Protein AF-A0A1V2BA85-F1 (afdb_monomer)

Nearest PDB structures (foldseek):
  2apl-assembly1_A  TM=7.714E-01  e=1.100E-02  Porphyromonas gingivalis W83
  6rjx-assembly1_A  TM=2.755E-01  e=9.828E+00  Borreliella burgdorferi B31

pLDDT: mean 94.63, std 6.92, range [44.0, 98.38]

Foldseek 3Di:
DLVVLLVVLVVCCVVQPVLVQVVQVVPVHSVVVSVVLSVVCVVVLVVCVVVVDDPVVSSVVSNCSSCVVVPPGLLVLVLVCCVPVVVVVNVVCVVVVNNSVVSSVLCVQCVVLCVVVVDHPVCSPPPVSSVSSNVSSVVVVVVVVVD

Structure (mmCIF, N/CA/C/O backbone):
data_AF-A0A1V2BA85-F1
#
_entry.id   AF-A0A1V2BA85-F1
#
loop_
_atom_site.group_PDB
_atom_site.id
_atom_site.type_symbol
_atom_site.label_atom_id
_atom_site.label_alt_id
_atom_site.label_comp_id
_atom_site.label_asym_id
_atom_site.label_entity_id
_atom_site.label_seq_id
_atom_site.pdbx_PDB_ins_code
_atom_site.Cartn_x
_atom_site.Cartn_y
_atom_site.Cartn_z
_atom_site.occupancy
_atom_site.B_iso_or_equiv
_atom_site.auth_seq_id
_atom_site.auth_comp_id
_atom_site.auth_asym_id
_atom_site.auth_atom_id
_atom_site.pdbx_PDB_model_num
ATOM 1 N N . MET A 1 1 ? -16.636 -1.939 18.022 1.00 92.25 1 MET A N 1
ATOM 2 C CA . MET A 1 1 ? -16.149 -0.976 17.020 1.00 92.25 1 MET A CA 1
ATOM 3 C C . MET A 1 1 ? -14.655 -1.133 16.771 1.00 92.25 1 MET A C 1
ATOM 5 O O . MET A 1 1 ? -14.288 -1.444 15.656 1.00 92.25 1 MET A O 1
ATOM 9 N N . GLU A 1 2 ? -13.788 -1.046 17.782 1.00 94.25 2 GLU A N 1
ATOM 10 C CA . GLU A 1 2 ? -12.326 -1.141 17.578 1.00 94.25 2 GLU A CA 1
ATOM 11 C C . GLU A 1 2 ? -11.850 -2.367 16.782 1.00 94.25 2 GLU A C 1
ATOM 13 O O . GLU A 1 2 ? -11.045 -2.228 15.872 1.00 94.25 2 GLU A O 1
ATOM 18 N N . GLN A 1 3 ? -12.354 -3.568 17.090 1.00 95.75 3 GLN A N 1
ATOM 19 C CA . GLN A 1 3 ? -11.976 -4.782 16.348 1.00 95.75 3 GLN A CA 1
ATOM 20 C C . GLN A 1 3 ? -12.425 -4.749 14.881 1.00 95.75 3 GLN A C 1
ATOM 22 O O . GLN A 1 3 ? -11.716 -5.256 14.020 1.00 95.75 3 GLN A O 1
ATOM 27 N N . LEU A 1 4 ? -13.568 -4.116 14.597 1.00 96.31 4 LEU A N 1
ATOM 28 C CA . LEU A 1 4 ? -14.038 -3.893 13.230 1.00 96.31 4 LEU A CA 1
ATOM 29 C C . LEU A 1 4 ? -13.084 -2.940 12.499 1.00 96.31 4 LEU A C 1
ATOM 31 O O . LEU A 1 4 ? -12.570 -3.294 11.449 1.00 96.31 4 LEU A O 1
ATOM 35 N N . LEU A 1 5 ? -12.738 -1.804 13.114 1.00 97.62 5 LEU A N 1
ATOM 36 C CA . LEU A 1 5 ? -11.791 -0.839 12.544 1.00 97.62 5 LEU A CA 1
ATOM 37 C C . LEU A 1 5 ? -10.403 -1.445 12.292 1.00 97.62 5 LEU A C 1
ATOM 39 O O . LEU A 1 5 ? -9.772 -1.128 11.290 1.00 97.62 5 LEU A O 1
ATOM 43 N N . LYS A 1 6 ? -9.918 -2.336 13.168 1.00 97.81 6 LYS A N 1
ATOM 44 C CA . LYS A 1 6 ? -8.655 -3.062 12.939 1.00 97.81 6 LYS A CA 1
ATOM 45 C C . LYS A 1 6 ? -8.743 -3.977 11.725 1.00 97.81 6 LYS A C 1
ATOM 47 O O . LYS A 1 6 ? -7.802 -4.013 10.937 1.00 97.81 6 LYS A O 1
ATOM 52 N N . GLN A 1 7 ? -9.850 -4.705 11.582 1.00 97.62 7 GLN A N 1
ATOM 53 C CA . GLN A 1 7 ? -10.067 -5.585 10.438 1.00 97.62 7 GLN A CA 1
ATOM 54 C C . GLN A 1 7 ? -10.163 -4.787 9.133 1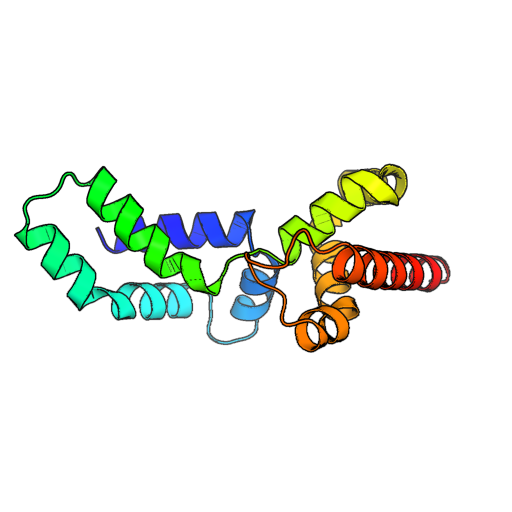.00 97.62 7 GLN A C 1
ATOM 56 O O . GLN A 1 7 ? -9.504 -5.146 8.161 1.00 97.62 7 GLN A O 1
ATOM 61 N N . GLU A 1 8 ? -10.912 -3.687 9.125 1.00 97.88 8 GLU A N 1
ATOM 62 C CA . GLU A 1 8 ? -11.056 -2.829 7.946 1.00 97.88 8 GLU A CA 1
ATOM 63 C C . GLU A 1 8 ? -9.748 -2.123 7.581 1.00 97.88 8 GLU A C 1
ATOM 65 O O . GLU A 1 8 ? -9.363 -2.096 6.413 1.00 97.88 8 GLU A O 1
ATOM 70 N N . LEU A 1 9 ? -8.987 -1.639 8.567 1.00 98.00 9 LEU A N 1
ATOM 71 C CA . LEU A 1 9 ? -7.654 -1.088 8.327 1.00 98.00 9 LEU A CA 1
ATOM 72 C C . LEU A 1 9 ? -6.687 -2.146 7.782 1.00 98.00 9 LEU A C 1
ATOM 74 O O . LEU A 1 9 ? -5.897 -1.849 6.889 1.00 98.00 9 LEU A O 1
ATOM 78 N N . TYR A 1 10 ? -6.749 -3.382 8.280 1.00 97.62 10 TYR A N 1
ATOM 79 C CA . TYR A 1 10 ? -5.953 -4.476 7.732 1.00 97.62 10 TYR A CA 1
ATOM 80 C C . TYR A 1 10 ? -6.315 -4.767 6.271 1.00 97.62 10 TYR A C 1
ATOM 82 O O . TYR A 1 10 ? -5.417 -4.828 5.433 1.00 97.62 10 TYR A O 1
ATOM 90 N N . ASN A 1 11 ? -7.608 -4.897 5.958 1.00 97.62 11 ASN A N 1
ATOM 91 C CA . ASN A 1 11 ? -8.089 -5.121 4.592 1.00 97.62 11 ASN A CA 1
ATOM 92 C C . ASN A 1 11 ? -7.630 -3.987 3.664 1.00 97.62 11 ASN A C 1
ATOM 94 O O . ASN A 1 11 ? -7.057 -4.239 2.606 1.00 97.62 11 ASN A O 1
ATOM 98 N N . PHE A 1 12 ? -7.777 -2.737 4.115 1.00 98.00 12 PHE A N 1
ATOM 99 C CA . PHE A 1 12 ? -7.297 -1.566 3.392 1.00 98.00 12 PHE A CA 1
ATOM 100 C C . PHE A 1 12 ? -5.797 -1.661 3.087 1.00 98.00 12 PHE A C 1
ATOM 102 O O . PHE A 1 12 ? -5.399 -1.460 1.943 1.00 98.00 12 PHE A O 1
ATOM 109 N N . LEU A 1 13 ? -4.958 -1.999 4.071 1.00 97.12 13 LEU A N 1
ATOM 110 C CA . LEU A 1 13 ? -3.514 -2.136 3.864 1.00 97.12 13 LEU A CA 1
ATOM 111 C C . LEU A 1 13 ? -3.166 -3.268 2.895 1.00 97.12 13 LEU A C 1
ATOM 113 O O . LEU A 1 13 ? -2.258 -3.102 2.089 1.00 97.12 13 LEU A O 1
ATOM 117 N N . VAL A 1 14 ? -3.863 -4.404 2.953 1.00 96.06 14 VAL A N 1
ATOM 118 C CA . VAL A 1 14 ? -3.632 -5.525 2.028 1.00 96.06 14 VAL A CA 1
ATOM 119 C C . VAL A 1 14 ? -3.893 -5.104 0.581 1.00 96.06 14 VAL A C 1
ATOM 121 O O . VAL A 1 14 ? -3.086 -5.411 -0.297 1.00 96.06 14 VAL A O 1
ATOM 124 N N . ASP A 1 15 ? -4.976 -4.366 0.344 1.00 95.94 15 ASP A N 1
ATOM 125 C CA . ASP A 1 15 ? -5.387 -3.979 -1.006 1.00 95.94 15 ASP A CA 1
ATOM 126 C C . ASP A 1 15 ? -4.626 -2.757 -1.536 1.00 95.94 15 ASP A C 1
ATOM 128 O O . ASP A 1 15 ? -4.318 -2.676 -2.729 1.00 95.94 15 ASP A O 1
ATOM 132 N N . ASN A 1 16 ? -4.310 -1.804 -0.656 1.00 97.50 16 ASN A N 1
ATOM 133 C CA . ASN A 1 16 ? -3.783 -0.498 -1.039 1.00 97.50 16 ASN A CA 1
ATOM 134 C C . ASN A 1 16 ? -2.295 -0.357 -0.736 1.00 97.50 16 ASN A C 1
ATOM 136 O O . ASN A 1 16 ? -1.602 0.277 -1.516 1.00 97.50 16 ASN A O 1
ATOM 140 N N . ASN A 1 17 ? -1.768 -0.918 0.352 1.00 96.75 17 ASN A N 1
ATOM 141 C CA . ASN A 1 17 ? -0.376 -0.719 0.777 1.00 96.75 17 ASN A CA 1
ATOM 142 C C . ASN A 1 17 ? 0.303 -2.040 1.196 1.00 96.75 17 ASN A C 1
ATOM 144 O O . ASN A 1 17 ? 0.792 -2.161 2.328 1.00 96.75 17 ASN A O 1
ATOM 148 N N . PRO A 1 18 ? 0.347 -3.066 0.324 1.00 96.38 18 PRO A N 1
ATOM 149 C CA . PRO A 1 18 ? 0.962 -4.349 0.665 1.00 96.38 18 PRO A CA 1
ATOM 150 C C . PRO A 1 18 ? 2.464 -4.221 0.965 1.00 96.38 18 PRO A C 1
ATOM 152 O O . PRO A 1 18 ? 3.007 -5.015 1.732 1.00 96.38 18 PRO A O 1
ATOM 155 N N . ASP A 1 19 ? 3.126 -3.187 0.439 1.00 95.12 19 ASP A N 1
ATOM 156 C CA . ASP A 1 19 ? 4.490 -2.800 0.808 1.00 95.12 19 ASP A CA 1
ATOM 157 C C . ASP A 1 19 ? 4.625 -2.525 2.314 1.00 95.12 19 ASP A C 1
ATOM 159 O O . ASP A 1 19 ? 5.580 -2.978 2.953 1.00 95.12 19 ASP A O 1
ATOM 163 N N . MET A 1 20 ? 3.630 -1.870 2.920 1.00 94.69 20 MET A N 1
ATOM 164 C CA . MET A 1 20 ? 3.609 -1.640 4.361 1.00 94.69 20 MET A CA 1
ATOM 165 C C . MET A 1 20 ? 3.417 -2.932 5.142 1.00 94.69 20 MET A C 1
ATOM 167 O O . MET A 1 20 ? 4.060 -3.097 6.174 1.00 94.69 20 MET A O 1
ATOM 171 N N . ILE A 1 21 ? 2.582 -3.862 4.669 1.00 94.38 21 ILE A N 1
ATOM 172 C CA . ILE A 1 21 ? 2.416 -5.169 5.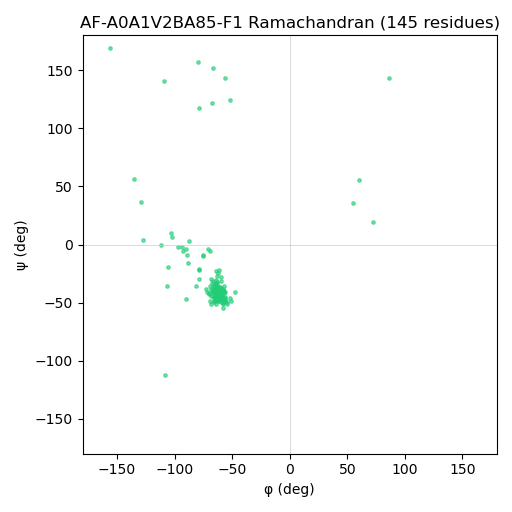324 1.00 94.38 21 ILE A CA 1
ATOM 173 C C . ILE A 1 21 ? 3.748 -5.923 5.353 1.00 94.38 21 ILE A C 1
ATOM 175 O O . ILE A 1 21 ? 4.149 -6.407 6.414 1.00 94.38 21 ILE A O 1
ATOM 179 N N . VAL A 1 22 ? 4.459 -5.970 4.222 1.00 92.31 22 VAL A N 1
ATOM 180 C CA . VAL A 1 22 ? 5.773 -6.623 4.128 1.00 92.31 22 VAL A CA 1
ATOM 181 C C . VAL A 1 22 ? 6.785 -5.960 5.063 1.00 92.31 22 VAL A C 1
ATOM 183 O O . VAL A 1 22 ? 7.475 -6.660 5.804 1.00 92.31 22 VAL A O 1
ATOM 186 N N . ARG A 1 23 ? 6.834 -4.623 5.103 1.00 91.38 23 ARG A N 1
ATOM 187 C CA . ARG A 1 23 ? 7.713 -3.889 6.026 1.00 91.38 23 ARG A CA 1
ATOM 188 C C . ARG A 1 23 ? 7.371 -4.174 7.492 1.00 91.38 23 ARG A C 1
ATOM 190 O O . ARG A 1 23 ? 8.247 -4.511 8.281 1.00 91.38 23 ARG A O 1
ATOM 197 N N . LEU A 1 24 ? 6.093 -4.104 7.862 1.00 92.94 24 LEU A N 1
ATOM 198 C CA . LEU A 1 24 ? 5.635 -4.313 9.239 1.00 92.94 24 LEU A CA 1
ATOM 199 C C . LEU A 1 24 ? 5.912 -5.730 9.749 1.00 92.94 24 LEU A C 1
ATOM 201 O O . LEU A 1 24 ? 6.175 -5.901 10.939 1.00 92.94 24 LEU A O 1
ATOM 205 N N . GLN A 1 25 ? 5.876 -6.740 8.875 1.00 88.81 25 GLN A N 1
ATO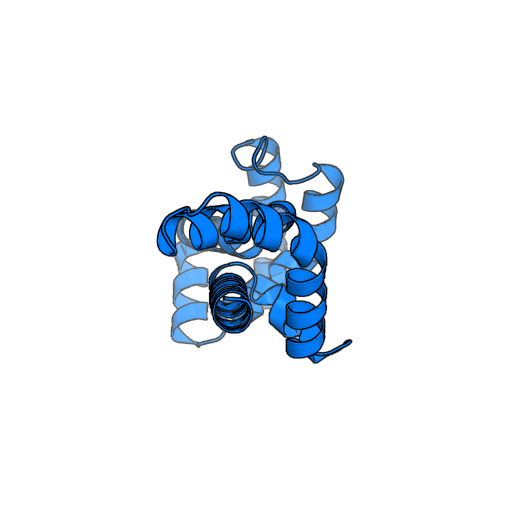M 206 C CA . GLN A 1 25 ? 6.261 -8.112 9.225 1.00 88.81 25 GLN A CA 1
ATOM 207 C C . GLN A 1 25 ? 7.740 -8.238 9.620 1.00 88.81 25 GLN A C 1
ATOM 209 O O . GLN A 1 25 ? 8.077 -9.126 10.400 1.00 88.81 25 GLN A O 1
ATOM 214 N N . GLN A 1 26 ? 8.608 -7.359 9.113 1.00 86.50 26 GLN A N 1
ATOM 215 C CA . GLN A 1 26 ? 10.039 -7.338 9.434 1.00 86.50 26 GLN A CA 1
ATOM 216 C C . GLN A 1 26 ? 10.369 -6.488 10.674 1.00 86.50 26 GLN A C 1
ATOM 218 O O . GLN A 1 26 ? 11.457 -6.618 11.229 1.00 86.50 26 GLN A O 1
ATOM 223 N N . GLU A 1 27 ? 9.445 -5.627 11.109 1.00 87.69 27 GLU A N 1
ATOM 224 C CA . GLU A 1 27 ? 9.642 -4.662 12.196 1.00 87.69 27 GLU A CA 1
ATOM 225 C C . GLU A 1 27 ? 8.861 -5.052 13.472 1.00 87.69 27 GLU A C 1
ATOM 227 O O . GLU A 1 27 ? 9.177 -6.025 14.153 1.00 87.69 27 GLU A O 1
ATOM 232 N N . GLN A 1 28 ? 7.843 -4.258 13.826 1.00 78.94 28 GLN A N 1
ATOM 233 C CA . GLN A 1 28 ? 7.075 -4.327 15.073 1.00 78.94 28 GLN A CA 1
ATOM 234 C C . GLN A 1 28 ? 5.843 -5.246 15.004 1.00 78.94 28 GLN A C 1
ATOM 236 O O . GLN A 1 28 ? 5.159 -5.431 16.011 1.00 78.94 28 GLN A O 1
ATOM 241 N N . GLY A 1 29 ? 5.553 -5.809 13.828 1.00 91.88 29 GLY A N 1
ATOM 242 C CA . GLY A 1 29 ? 4.394 -6.656 13.567 1.00 91.88 29 GLY A CA 1
ATOM 243 C C . GLY A 1 29 ? 3.133 -5.872 13.191 1.00 91.88 29 GLY A C 1
ATOM 244 O O . GLY A 1 29 ? 2.830 -4.815 13.745 1.00 91.88 29 GLY A O 1
ATOM 245 N N . VAL A 1 30 ? 2.355 -6.439 12.264 1.00 93.56 30 VAL A N 1
ATOM 246 C CA . VAL A 1 30 ? 1.121 -5.831 11.733 1.00 93.56 30 VAL A CA 1
ATOM 247 C C . VAL A 1 30 ? 0.100 -5.553 12.841 1.00 93.56 30 VAL A C 1
ATOM 249 O O . VAL A 1 30 ? -0.434 -4.452 12.910 1.00 93.56 30 VAL A O 1
ATOM 252 N N . ASN A 1 31 ? -0.122 -6.498 13.759 1.00 93.62 31 ASN A N 1
ATOM 253 C CA . ASN A 1 31 ? -1.103 -6.326 14.840 1.00 93.62 31 ASN A CA 1
ATOM 254 C C . ASN A 1 31 ? -0.772 -5.143 15.756 1.00 93.62 31 ASN A C 1
ATOM 256 O O . ASN A 1 31 ? -1.659 -4.363 16.081 1.00 93.62 31 ASN A O 1
ATOM 260 N N . ASN A 1 32 ? 0.503 -4.963 16.112 1.00 95.12 32 ASN A N 1
ATOM 261 C CA . ASN A 1 32 ? 0.922 -3.851 16.963 1.00 95.12 32 ASN A CA 1
ATOM 262 C C . ASN A 1 32 ? 0.703 -2.493 16.271 1.00 95.12 32 ASN A C 1
ATOM 264 O O . ASN A 1 32 ? 0.261 -1.529 16.898 1.00 95.12 32 ASN A O 1
ATOM 268 N N . TYR A 1 33 ? 0.957 -2.424 14.960 1.00 95.94 33 TYR A N 1
ATOM 269 C CA . TYR A 1 33 ? 0.638 -1.239 14.164 1.00 95.94 33 TYR A CA 1
ATOM 270 C C . TYR A 1 33 ? -0.869 -0.941 14.166 1.00 95.94 33 TYR A C 1
ATOM 272 O O . TYR A 1 33 ? -1.257 0.193 14.447 1.00 95.94 33 TYR A O 1
ATOM 280 N N . LEU A 1 34 ? -1.715 -1.947 13.908 1.00 96.75 34 LEU A N 1
ATOM 281 C CA . LEU A 1 34 ? -3.176 -1.791 13.903 1.00 96.75 34 LEU A CA 1
ATOM 282 C C . LEU A 1 34 ? -3.698 -1.343 15.274 1.00 96.75 34 LEU A C 1
ATOM 284 O O . LEU A 1 34 ? -4.503 -0.417 15.353 1.00 96.75 34 LEU A O 1
ATOM 288 N N . ASP A 1 35 ? -3.205 -1.958 16.351 1.00 96.69 35 ASP A N 1
ATOM 289 C CA . ASP A 1 35 ? -3.535 -1.583 17.725 1.00 96.69 35 ASP A CA 1
ATOM 290 C C . ASP A 1 35 ? -3.169 -0.124 17.996 1.00 96.69 35 ASP A C 1
ATOM 292 O O . ASP A 1 35 ? -4.008 0.656 18.440 1.00 96.69 35 ASP A O 1
ATOM 296 N N . THR A 1 36 ? -1.938 0.267 17.670 1.00 96.25 36 THR A N 1
ATOM 297 C CA . THR A 1 36 ? -1.448 1.634 17.876 1.00 96.25 36 THR A CA 1
ATOM 298 C C . THR A 1 36 ? -2.268 2.648 17.080 1.00 96.25 36 THR A C 1
ATOM 300 O O . THR A 1 36 ? -2.681 3.671 17.630 1.00 96.25 36 THR A O 1
ATOM 303 N N . LYS A 1 37 ? -2.550 2.369 15.801 1.00 96.25 37 LYS A N 1
ATOM 304 C CA . LYS A 1 37 ? -3.274 3.294 14.923 1.00 96.25 37 LYS A CA 1
ATOM 305 C C . LYS A 1 37 ? -4.733 3.453 15.358 1.00 96.25 37 LYS A C 1
ATOM 307 O O . LYS A 1 37 ? -5.194 4.584 15.482 1.00 96.25 37 LYS A O 1
ATOM 312 N N . VAL A 1 38 ? -5.430 2.366 15.696 1.00 97.12 38 VAL A N 1
ATOM 313 C CA . VAL A 1 38 ? -6.816 2.441 16.197 1.00 97.12 38 VAL A CA 1
ATOM 314 C C . VAL A 1 38 ? -6.881 3.102 17.575 1.00 97.12 38 VAL A C 1
ATOM 316 O O . VAL A 1 38 ? -7.741 3.949 17.803 1.00 97.12 38 VAL A O 1
ATOM 319 N N . ASN A 1 39 ? -5.931 2.823 18.472 1.00 97.25 39 ASN A N 1
ATOM 320 C CA . ASN A 1 39 ? -5.885 3.490 19.777 1.00 97.25 39 ASN A CA 1
ATOM 321 C C . ASN A 1 39 ? -5.640 5.003 19.658 1.00 97.25 39 ASN A C 1
ATOM 323 O O . ASN A 1 39 ? -6.144 5.768 20.483 1.00 97.25 39 ASN A O 1
ATOM 327 N N . SER A 1 40 ? -4.908 5.445 18.627 1.00 97.25 40 SER A N 1
ATOM 328 C CA . SER A 1 40 ? -4.626 6.869 18.399 1.00 97.25 40 SER A CA 1
ATOM 329 C C . SER A 1 40 ? -5.876 7.708 18.111 1.00 97.25 40 SER A C 1
ATOM 331 O O . SER A 1 40 ? -5.866 8.906 18.377 1.00 97.25 40 SER A O 1
ATOM 333 N N . ILE A 1 41 ? -6.963 7.083 17.641 1.00 97.31 41 ILE A N 1
ATOM 334 C CA . ILE A 1 41 ? -8.244 7.751 17.362 1.00 97.31 41 ILE A CA 1
ATOM 335 C C . ILE A 1 41 ? -9.313 7.487 18.433 1.00 97.31 41 ILE A C 1
ATOM 337 O O . ILE A 1 41 ? -10.474 7.821 18.227 1.00 97.31 41 ILE A O 1
ATOM 341 N N . SER A 1 42 ? -8.955 6.885 19.571 1.00 95.25 42 SER A N 1
ATOM 342 C CA . SER A 1 42 ? -9.919 6.488 20.613 1.00 95.25 42 SER A CA 1
ATOM 343 C C . SER A 1 42 ? -10.789 7.645 21.120 1.00 95.25 42 SER A C 1
ATOM 345 O O . SER A 1 42 ? -11.995 7.468 21.276 1.00 95.25 42 SER A O 1
ATOM 347 N N . SER A 1 43 ? -10.218 8.837 21.320 1.00 96.44 43 SER A N 1
ATOM 348 C CA . SER A 1 43 ? -10.988 10.031 21.703 1.00 96.44 43 SER A CA 1
ATOM 349 C C . SER A 1 43 ? -12.019 10.412 20.640 1.00 96.44 43 SER A C 1
ATOM 351 O O . SER A 1 43 ? -13.183 10.598 20.970 1.00 96.44 43 SER A O 1
ATOM 353 N N . PHE A 1 44 ? -11.612 10.440 19.369 1.00 96.56 44 PHE A N 1
ATOM 354 C CA . PHE A 1 44 ? -12.498 10.747 18.245 1.00 96.56 44 PHE A CA 1
ATOM 355 C C . PHE A 1 44 ? -13.615 9.704 18.101 1.00 96.56 44 PHE A C 1
ATOM 357 O O . PHE A 1 44 ? -14.779 10.049 17.940 1.00 96.56 44 PHE A O 1
ATOM 364 N N . LEU A 1 45 ? -13.287 8.416 18.245 1.00 96.00 45 LEU A N 1
ATOM 365 C CA . LEU A 1 45 ? -14.280 7.344 18.238 1.00 96.00 45 LEU A CA 1
ATOM 366 C C . LEU A 1 45 ? -15.314 7.510 19.366 1.00 96.00 45 LEU A C 1
ATOM 368 O O . LEU A 1 45 ? -16.504 7.298 19.138 1.00 96.00 45 LEU A O 1
ATOM 372 N N . ASN A 1 46 ? -14.879 7.879 20.572 1.00 95.25 46 ASN A N 1
ATOM 373 C CA . ASN A 1 46 ? -15.790 8.089 21.697 1.00 95.25 46 ASN A CA 1
ATOM 374 C C . ASN A 1 46 ? -16.723 9.283 21.461 1.00 95.25 46 ASN A C 1
ATOM 376 O O . ASN A 1 46 ? -17.914 9.160 21.729 1.00 95.25 46 ASN A O 1
ATOM 380 N N . GLU A 1 47 ? -16.213 10.385 20.903 1.00 96.00 47 GLU A N 1
ATOM 381 C CA . GLU A 1 47 ? -17.029 11.547 20.519 1.00 96.00 47 GLU A CA 1
ATOM 382 C C . GLU A 1 47 ? -18.146 11.140 19.542 1.00 96.00 47 GLU A C 1
ATOM 384 O O . GLU A 1 47 ? -19.321 11.399 19.800 1.00 96.00 47 GLU A O 1
ATOM 389 N N . LEU A 1 48 ? -17.814 10.394 18.483 1.00 94.44 48 LEU A N 1
ATOM 390 C CA . LEU A 1 48 ? -18.802 9.930 17.500 1.00 94.44 48 LEU A CA 1
ATOM 391 C C . LEU A 1 48 ? -19.851 8.970 18.092 1.00 94.44 48 LEU A C 1
ATOM 393 O O . LEU A 1 48 ? -21.015 8.976 17.684 1.00 94.44 48 LEU A O 1
ATOM 397 N N . LEU A 1 49 ? -19.455 8.129 19.053 1.00 93.00 49 LEU A N 1
ATOM 398 C CA . LEU A 1 49 ? -20.376 7.222 19.748 1.00 93.00 49 LEU A CA 1
ATOM 399 C C . LEU A 1 49 ? -21.352 7.982 20.659 1.00 93.00 49 LEU A C 1
ATOM 401 O O . LEU A 1 49 ? -22.515 7.589 20.765 1.00 93.00 49 LEU A O 1
ATOM 405 N N . GLU A 1 50 ? -20.905 9.063 21.300 1.00 95.06 50 GLU A N 1
ATOM 406 C CA . GLU A 1 50 ? -21.750 9.916 22.145 1.00 95.06 50 GLU A CA 1
ATOM 407 C C . GLU A 1 50 ? -22.794 10.697 21.330 1.00 95.06 50 GLU A C 1
ATOM 409 O O . GLU A 1 50 ? -23.912 10.924 21.806 1.00 95.06 50 GLU A O 1
ATOM 414 N N . GLU A 1 51 ? -22.482 11.029 20.076 1.00 93.62 51 GLU A N 1
ATOM 415 C CA . GLU A 1 51 ? -23.395 11.696 19.140 1.00 93.62 51 GLU A CA 1
ATOM 416 C C . GLU A 1 51 ? -24.549 10.800 18.637 1.00 93.62 51 GLU A C 1
ATOM 418 O O . GLU A 1 51 ? -25.457 11.286 17.963 1.00 93.62 51 GLU A O 1
ATOM 423 N N . ASN A 1 52 ? -24.585 9.512 19.015 1.00 87.81 52 ASN A N 1
ATOM 424 C CA . ASN A 1 52 ? -25.562 8.511 18.549 1.00 87.81 52 ASN A CA 1
ATOM 425 C C . ASN A 1 52 ? -25.630 8.382 17.016 1.00 87.81 52 ASN A C 1
ATOM 427 O O . ASN A 1 52 ? -26.702 8.143 16.449 1.00 87.81 52 ASN A O 1
ATOM 431 N N . LEU A 1 53 ? -24.486 8.522 16.344 1.00 91.31 53 LEU A N 1
ATOM 432 C CA . LEU A 1 53 ? -24.395 8.302 14.906 1.00 91.31 53 LEU A CA 1
ATOM 433 C C . LEU A 1 53 ? -24.625 6.819 14.544 1.00 91.31 53 LEU A C 1
ATOM 435 O O . LEU A 1 53 ? -24.328 5.921 15.343 1.00 91.31 53 LEU A O 1
ATOM 439 N N . PRO A 1 54 ? -25.138 6.532 13.334 1.00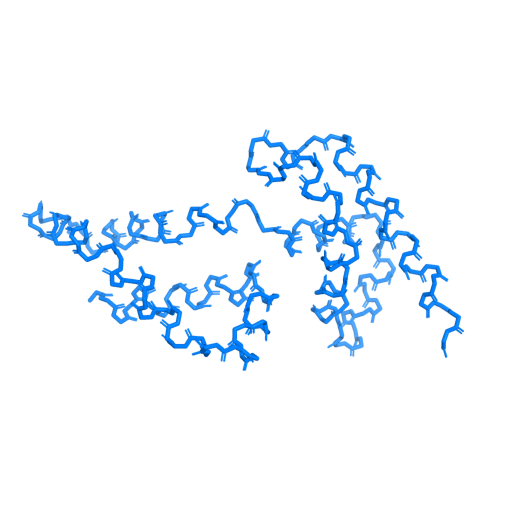 95.00 54 PRO A N 1
ATOM 440 C CA . PRO A 1 54 ? -25.188 5.179 12.788 1.00 95.00 54 PRO A CA 1
ATOM 441 C C . PRO A 1 54 ? -23.803 4.519 12.747 1.00 95.00 54 PRO A C 1
ATOM 443 O O . PRO A 1 54 ? -22.795 5.167 12.476 1.00 95.00 54 PRO A O 1
ATOM 446 N N . ALA A 1 55 ? -23.741 3.211 13.004 1.00 93.00 55 ALA A N 1
ATOM 447 C CA . ALA A 1 55 ? -22.470 2.490 13.114 1.00 93.00 55 ALA A CA 1
ATOM 448 C C . ALA A 1 55 ? -21.626 2.536 11.826 1.00 93.00 55 ALA A C 1
ATOM 450 O O . ALA A 1 55 ? -20.405 2.637 11.910 1.00 93.00 55 ALA A O 1
ATOM 451 N N . ASP A 1 56 ? -22.275 2.490 10.664 1.00 94.38 56 ASP A N 1
ATOM 452 C CA . ASP A 1 56 ? -21.670 2.618 9.336 1.00 94.38 56 ASP A CA 1
ATOM 453 C C . ASP A 1 56 ? -21.094 4.021 9.089 1.00 94.38 56 ASP A C 1
ATOM 455 O O . ASP A 1 56 ? -20.030 4.162 8.489 1.00 94.38 56 ASP A O 1
ATOM 459 N N . GLU A 1 57 ? -21.743 5.061 9.614 1.00 96.19 57 GLU A N 1
ATOM 460 C CA . GLU A 1 57 ? -21.232 6.431 9.544 1.00 96.19 57 GLU A CA 1
ATOM 461 C C . GLU A 1 57 ? -20.002 6.625 10.445 1.00 96.19 57 GLU A C 1
ATOM 463 O O . GLU A 1 57 ? -19.001 7.199 10.011 1.00 96.19 57 GLU A O 1
ATOM 468 N N . ILE A 1 58 ? -20.033 6.084 11.669 1.00 96.50 58 ILE A N 1
ATOM 469 C CA . ILE A 1 58 ? -18.882 6.102 12.589 1.00 96.50 58 ILE A CA 1
ATOM 470 C C . ILE A 1 58 ? -17.685 5.383 11.961 1.00 96.50 58 ILE A C 1
ATOM 472 O O . ILE A 1 58 ? -16.564 5.898 11.989 1.00 96.50 58 ILE A O 1
ATOM 476 N N . GLU A 1 59 ? -17.919 4.200 11.391 1.00 96.75 59 GLU A N 1
ATOM 477 C CA . GLU A 1 59 ? -16.896 3.412 10.709 1.00 96.75 59 GLU A CA 1
ATOM 478 C C . GLU A 1 59 ? -16.259 4.204 9.564 1.00 96.75 59 GLU A C 1
ATOM 480 O O . GLU A 1 59 ? -15.035 4.346 9.536 1.00 96.75 59 GLU A O 1
ATOM 485 N N . ALA A 1 60 ? -17.070 4.783 8.674 1.00 96.81 60 ALA A N 1
ATOM 486 C CA . ALA A 1 60 ? -16.586 5.562 7.540 1.00 96.81 60 ALA A CA 1
ATOM 487 C C . ALA A 1 60 ? -15.721 6.756 7.977 1.00 96.81 60 ALA A C 1
ATOM 489 O O . ALA A 1 60 ? -14.640 6.977 7.424 1.00 96.81 60 ALA A O 1
ATOM 490 N N . GLN A 1 61 ? -16.153 7.504 8.998 1.00 97.75 61 GLN A N 1
ATOM 491 C CA . GLN A 1 61 ? -15.398 8.648 9.515 1.00 97.75 61 GLN A CA 1
ATOM 492 C C . GLN A 1 61 ? -14.078 8.220 10.167 1.00 97.75 61 GLN A C 1
ATOM 494 O O . GLN A 1 61 ? -13.026 8.802 9.894 1.00 97.75 61 GLN A O 1
ATOM 499 N N . CYS A 1 62 ? -14.102 7.167 10.986 1.00 97.94 62 CYS A N 1
ATOM 500 C CA . CYS A 1 62 ? -12.894 6.614 11.593 1.00 97.94 62 CYS A CA 1
ATOM 501 C C . CYS A 1 62 ? -11.913 6.104 10.524 1.00 97.94 62 CYS A C 1
ATOM 503 O O . CYS A 1 62 ? -10.722 6.409 10.587 1.00 97.94 62 CYS A O 1
ATOM 505 N N . MET A 1 63 ? -12.397 5.386 9.509 1.00 98.00 63 MET A N 1
ATOM 506 C CA . MET A 1 63 ? -11.571 4.883 8.408 1.00 98.00 63 MET A CA 1
ATOM 507 C C . MET A 1 63 ? -10.975 6.004 7.554 1.00 98.00 63 MET A C 1
ATOM 509 O O . MET A 1 63 ? -9.818 5.897 7.137 1.00 98.00 63 MET A O 1
ATOM 513 N N . ALA A 1 64 ? -11.697 7.108 7.348 1.00 97.50 64 ALA A N 1
ATOM 514 C CA . ALA A 1 64 ? -11.161 8.279 6.660 1.00 97.50 64 ALA A CA 1
ATOM 515 C C . ALA A 1 64 ? -9.944 8.868 7.395 1.00 97.50 64 ALA A C 1
ATOM 517 O O . ALA A 1 64 ? -8.942 9.190 6.753 1.00 97.50 64 ALA A O 1
ATOM 518 N N . VAL A 1 65 ? -10.004 8.943 8.731 1.00 97.69 65 VAL A N 1
ATOM 519 C CA . VAL A 1 65 ? -8.889 9.405 9.575 1.00 97.69 65 VAL A CA 1
ATOM 520 C C . VAL A 1 65 ? -7.739 8.395 9.573 1.00 97.69 65 VAL A C 1
ATOM 522 O O . VAL A 1 65 ? -6.589 8.770 9.347 1.00 97.69 65 VAL A O 1
ATOM 525 N N . LEU A 1 66 ? -8.029 7.106 9.781 1.00 97.69 66 LEU A N 1
ATOM 526 C CA . LEU A 1 66 ? -7.010 6.052 9.875 1.00 97.69 66 LEU A CA 1
ATOM 527 C C . LEU A 1 66 ? -6.185 5.905 8.592 1.00 97.69 66 LEU A C 1
ATOM 529 O O . LEU A 1 66 ? -4.983 5.647 8.667 1.00 97.69 66 LEU A O 1
ATOM 533 N N . THR A 1 67 ? -6.823 6.080 7.435 1.00 97.19 67 THR A N 1
ATOM 534 C CA . THR A 1 67 ? -6.201 5.903 6.115 1.00 97.19 67 THR A CA 1
ATOM 535 C C . THR A 1 67 ? -5.720 7.207 5.484 1.00 97.19 67 THR A C 1
ATOM 537 O O . THR A 1 67 ? -5.146 7.171 4.401 1.00 97.19 67 THR A O 1
ATOM 540 N N . GLY A 1 68 ? -5.934 8.363 6.123 1.00 96.00 68 GLY A N 1
ATOM 541 C CA . GLY A 1 68 ? -5.585 9.671 5.553 1.00 96.00 68 GLY A CA 1
ATOM 542 C C . GLY A 1 68 ? -4.108 9.789 5.170 1.00 96.00 68 GLY A C 1
ATOM 543 O O . GLY A 1 68 ? -3.788 10.158 4.050 1.00 96.00 68 GLY A O 1
ATOM 544 N N . GLU A 1 69 ? -3.202 9.386 6.062 1.00 92.75 69 GLU A N 1
ATOM 545 C CA . GLU A 1 69 ? -1.746 9.416 5.816 1.00 92.75 69 GLU A CA 1
ATOM 546 C C . GLU A 1 69 ? -1.251 8.301 4.880 1.00 92.75 69 GLU A C 1
ATOM 548 O O . GLU A 1 69 ? -0.086 8.289 4.491 1.00 92.75 69 GLU A O 1
ATOM 553 N N . LEU A 1 70 ? -2.111 7.331 4.562 1.00 94.56 70 LEU A N 1
ATOM 554 C CA . LEU A 1 70 ? -1.787 6.191 3.700 1.00 94.56 70 LEU A CA 1
ATOM 555 C C . LEU A 1 70 ? -2.144 6.454 2.233 1.00 94.56 70 LEU A C 1
ATOM 557 O O . LEU A 1 70 ? -1.871 5.620 1.364 1.00 94.56 70 LEU A O 1
ATOM 561 N N . ARG A 1 71 ? -2.780 7.601 1.973 1.00 94.88 71 ARG A N 1
ATOM 562 C CA . ARG A 1 71 ? -3.238 8.025 0.660 1.00 94.88 71 ARG A CA 1
ATOM 563 C C . ARG A 1 71 ? -2.388 9.190 0.143 1.00 94.88 71 ARG A C 1
ATOM 565 O O . ARG A 1 71 ? -2.033 10.080 0.917 1.00 94.88 71 ARG A O 1
ATOM 572 N N . PRO A 1 72 ? -2.068 9.203 -1.157 1.00 96.06 72 PRO A N 1
ATOM 573 C CA . PRO A 1 72 ? -2.395 8.188 -2.147 1.00 96.06 72 PRO A CA 1
ATOM 574 C C . PRO A 1 72 ? -1.429 7.003 -2.050 1.00 96.06 72 PRO A C 1
ATOM 576 O O . PRO A 1 72 ? -0.306 7.107 -1.551 1.00 96.06 72 PRO A O 1
ATOM 579 N N . SER A 1 73 ? -1.869 5.845 -2.533 1.00 97.69 73 SER A N 1
ATOM 580 C CA . SER A 1 73 ? -1.039 4.644 -2.501 1.00 97.69 73 SER A CA 1
ATOM 581 C C . SER A 1 73 ? -0.006 4.650 -3.630 1.00 97.69 73 SER A C 1
ATOM 583 O O . SER A 1 73 ? -0.357 4.536 -4.805 1.00 97.69 73 SER A O 1
ATOM 585 N N . LYS A 1 74 ? 1.286 4.654 -3.269 1.00 97.56 74 LYS A N 1
ATOM 586 C CA . LYS A 1 74 ? 2.395 4.412 -4.213 1.00 97.56 74 LYS A CA 1
ATOM 587 C C . LYS A 1 74 ? 2.258 3.057 -4.924 1.00 97.56 74 LYS A C 1
ATOM 589 O O . LYS A 1 74 ? 2.581 2.949 -6.104 1.00 97.56 74 LYS A O 1
ATOM 594 N N . TYR A 1 75 ? 1.758 2.035 -4.224 1.00 98.38 75 TYR A N 1
ATOM 595 C CA . TYR A 1 75 ? 1.530 0.705 -4.791 1.00 98.38 75 TYR A CA 1
ATOM 596 C C . TYR A 1 75 ? 0.476 0.734 -5.897 1.00 98.38 75 TYR A C 1
ATOM 598 O O . TYR A 1 75 ? 0.740 0.261 -7.001 1.00 98.38 75 TYR A O 1
ATOM 606 N N . LEU A 1 76 ? -0.697 1.319 -5.633 1.00 98.12 76 LEU A N 1
ATOM 607 C CA . LEU A 1 76 ? -1.756 1.431 -6.637 1.00 98.12 76 LEU A CA 1
ATOM 608 C C . LEU A 1 76 ? -1.345 2.346 -7.788 1.00 98.12 76 LEU A C 1
ATOM 610 O O . LEU A 1 76 ? -1.633 2.034 -8.939 1.00 98.12 76 LEU A O 1
ATOM 614 N N . TYR A 1 77 ? -0.617 3.421 -7.492 1.00 98.19 77 TYR A N 1
ATOM 615 C CA . TYR A 1 77 ? -0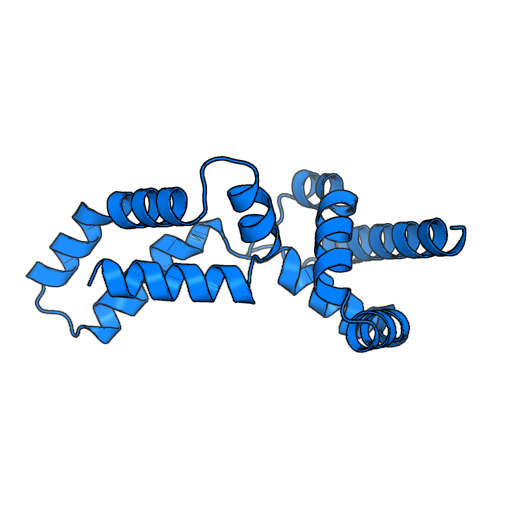.074 4.316 -8.504 1.00 98.19 77 TYR A CA 1
ATOM 616 C C . TYR A 1 77 ? 0.836 3.578 -9.494 1.00 98.19 77 TYR A C 1
ATOM 618 O O . TYR A 1 77 ? 0.580 3.582 -10.697 1.00 98.19 77 TYR A O 1
ATOM 626 N N . ILE A 1 78 ? 1.852 2.865 -8.995 1.00 98.19 78 ILE A N 1
ATOM 627 C CA . ILE A 1 78 ? 2.755 2.078 -9.847 1.00 98.19 78 ILE A CA 1
ATOM 628 C C . ILE A 1 78 ? 2.001 0.956 -10.556 1.00 98.19 78 ILE A C 1
ATOM 630 O O . ILE A 1 78 ? 2.234 0.724 -11.739 1.00 98.19 78 ILE A O 1
ATOM 634 N N . LYS A 1 79 ? 1.074 0.275 -9.872 1.00 98.25 79 LYS A N 1
ATOM 635 C CA . LYS A 1 79 ? 0.242 -0.764 -10.487 1.00 98.25 79 LYS A CA 1
ATOM 636 C C . LYS A 1 79 ? -0.518 -0.226 -11.705 1.00 98.25 79 LYS A C 1
ATOM 638 O O . LYS A 1 79 ? -0.505 -0.877 -12.745 1.00 98.25 79 LYS A O 1
ATOM 643 N N . ASN A 1 80 ? -1.127 0.955 -11.590 1.00 97.88 80 ASN A N 1
ATOM 644 C CA . ASN A 1 80 ? -1.869 1.591 -12.679 1.00 97.88 80 ASN A CA 1
ATOM 645 C C . ASN A 1 80 ? -0.956 1.981 -13.852 1.00 97.88 80 ASN A C 1
ATOM 647 O O . ASN A 1 80 ? -1.326 1.759 -15.006 1.00 97.88 80 ASN A O 1
ATOM 651 N N . LEU A 1 81 ? 0.242 2.508 -13.574 1.00 97.50 81 LEU A N 1
ATOM 652 C CA . LEU A 1 81 ? 1.239 2.803 -14.612 1.00 97.50 81 LEU A CA 1
ATOM 653 C C . LEU A 1 81 ? 1.726 1.528 -15.309 1.00 97.50 81 LEU A C 1
ATOM 655 O O . LEU A 1 81 ? 1.851 1.497 -16.527 1.00 97.50 81 LEU A O 1
ATOM 659 N N . LEU A 1 82 ? 1.961 0.445 -14.566 1.00 97.94 82 LEU A N 1
ATOM 660 C CA . LEU A 1 82 ? 2.337 -0.835 -15.163 1.00 97.94 82 LEU A CA 1
ATOM 661 C C . LEU A 1 82 ? 1.230 -1.393 -16.057 1.00 97.94 82 LEU A C 1
ATOM 663 O O . LEU A 1 82 ? 1.516 -1.882 -17.143 1.00 97.94 82 LEU A O 1
ATOM 667 N N . GLU A 1 83 ? -0.023 -1.320 -15.614 1.00 97.69 83 GLU A N 1
ATOM 668 C CA . GLU A 1 83 ? -1.169 -1.801 -16.386 1.00 97.69 83 GLU A CA 1
ATOM 669 C C . GLU A 1 83 ? -1.379 -0.989 -17.674 1.00 97.69 83 GLU A C 1
ATOM 671 O O . GLU A 1 83 ? -1.739 -1.561 -18.700 1.00 97.69 83 GLU A O 1
ATOM 676 N N . THR A 1 84 ? -1.097 0.318 -17.645 1.00 96.88 84 THR A N 1
ATOM 677 C CA . THR A 1 84 ? -1.346 1.231 -18.775 1.00 96.88 84 THR A CA 1
ATOM 678 C C . THR A 1 84 ? -0.161 1.333 -19.739 1.00 96.88 84 THR A C 1
ATOM 680 O O . THR A 1 84 ? -0.342 1.241 -20.952 1.00 96.88 84 THR A O 1
ATOM 683 N N . ASP A 1 85 ? 1.052 1.515 -19.216 1.00 97.44 85 ASP A N 1
ATOM 684 C CA . ASP A 1 85 ? 2.247 1.858 -19.998 1.00 97.44 85 ASP A CA 1
ATOM 685 C C . ASP A 1 85 ? 3.215 0.673 -20.170 1.00 97.44 85 ASP A C 1
ATOM 687 O O . ASP A 1 85 ? 4.022 0.654 -21.101 1.00 97.44 85 ASP A O 1
ATOM 691 N N . PHE A 1 86 ? 3.112 -0.353 -19.316 1.00 96.94 86 PHE A N 1
ATOM 692 C CA . PHE A 1 86 ? 3.972 -1.545 -19.335 1.00 96.94 86 PHE A CA 1
ATOM 693 C C . PHE A 1 86 ? 3.163 -2.854 -19.331 1.00 96.94 86 PHE A C 1
ATOM 695 O O . PHE A 1 86 ? 3.590 -3.852 -18.742 1.00 96.94 86 PHE A O 1
ATOM 702 N N . GLU A 1 87 ? 2.012 -2.869 -20.019 1.00 97.62 87 GLU A N 1
ATOM 703 C CA . GLU A 1 87 ? 1.005 -3.948 -19.974 1.00 97.62 87 GLU A CA 1
ATOM 704 C C . GLU A 1 87 ? 1.618 -5.350 -20.138 1.00 97.62 87 GLU A C 1
ATOM 706 O O . GLU A 1 87 ? 1.276 -6.285 -19.413 1.00 97.62 87 GLU A O 1
ATOM 711 N N . LYS A 1 88 ? 2.589 -5.497 -21.048 1.00 97.00 88 LYS A N 1
ATOM 712 C CA . LYS A 1 88 ? 3.310 -6.760 -21.262 1.00 97.00 88 LYS A CA 1
ATOM 713 C C . LYS A 1 88 ? 3.933 -7.295 -19.965 1.00 97.00 88 LYS A C 1
ATOM 715 O O . LYS A 1 88 ? 3.752 -8.470 -19.656 1.00 97.00 88 LYS A O 1
ATOM 720 N N . TYR A 1 89 ? 4.660 -6.461 -19.221 1.00 96.69 89 TYR A N 1
ATOM 721 C CA . TYR A 1 89 ? 5.320 -6.864 -17.974 1.00 96.69 89 TYR A CA 1
ATOM 722 C C . TYR A 1 89 ? 4.310 -7.056 -16.850 1.00 96.69 89 TYR A C 1
ATOM 724 O O . TYR A 1 89 ? 4.415 -8.019 -16.096 1.00 96.69 89 TYR A O 1
ATOM 732 N N . TYR A 1 90 ? 3.283 -6.205 -16.792 1.00 97.88 90 TYR A N 1
ATOM 733 C CA . TYR A 1 90 ? 2.175 -6.373 -15.858 1.00 97.88 90 TYR A CA 1
ATOM 734 C C . TYR A 1 90 ? 1.529 -7.759 -15.985 1.00 97.88 90 TYR A C 1
ATOM 736 O O . TYR A 1 90 ? 1.407 -8.481 -14.992 1.00 97.88 90 TYR A O 1
ATOM 744 N N . LEU A 1 91 ? 1.166 -8.166 -17.207 1.00 97.88 91 LEU A N 1
ATOM 745 C CA . LEU A 1 91 ? 0.571 -9.477 -17.473 1.00 97.88 91 LEU A CA 1
ATOM 746 C C . LEU A 1 91 ? 1.548 -10.615 -17.161 1.00 97.88 91 LEU A C 1
ATOM 748 O O . LEU A 1 91 ? 1.170 -11.558 -16.471 1.00 97.88 91 LEU A O 1
ATOM 752 N N . GLN A 1 92 ? 2.809 -10.504 -17.589 1.00 97.00 92 GLN A N 1
ATOM 753 C CA . GLN A 1 92 ? 3.832 -11.520 -17.320 1.00 97.00 92 GLN A CA 1
ATOM 754 C C . GLN A 1 92 ? 4.065 -11.737 -15.819 1.00 97.00 92 G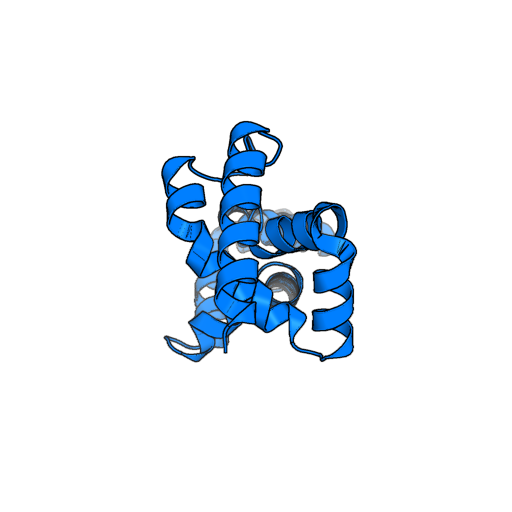LN A C 1
ATOM 756 O O . GLN A 1 92 ? 4.035 -12.872 -15.344 1.00 97.00 92 GLN A O 1
ATOM 761 N N . TRP A 1 93 ? 4.255 -10.666 -15.045 1.00 97.38 93 TRP A N 1
ATOM 762 C CA . TRP A 1 93 ? 4.453 -10.760 -13.598 1.00 97.38 93 TRP A CA 1
ATOM 763 C C . TRP A 1 93 ? 3.198 -11.234 -12.868 1.00 97.38 93 TRP A C 1
ATOM 765 O O . TRP A 1 93 ? 3.299 -11.945 -11.865 1.00 97.38 93 TRP A O 1
ATOM 775 N N . ARG A 1 94 ? 2.008 -10.881 -13.369 1.00 97.38 94 ARG A N 1
ATOM 776 C CA . ARG A 1 94 ? 0.735 -11.379 -12.839 1.00 97.38 94 ARG A CA 1
ATOM 777 C C . ARG A 1 94 ? 0.593 -12.883 -13.053 1.00 97.38 94 ARG A C 1
ATOM 779 O O . ARG A 1 94 ? 0.269 -13.588 -12.101 1.00 97.38 94 ARG A O 1
ATOM 786 N N . GLU A 1 95 ? 0.845 -13.374 -14.264 1.00 97.56 95 GLU A N 1
ATOM 787 C CA . GLU A 1 95 ? 0.787 -14.803 -14.601 1.00 97.56 95 GLU A CA 1
ATOM 788 C C . GLU A 1 95 ? 1.829 -15.619 -13.828 1.00 97.56 95 GLU A C 1
ATOM 790 O O . GLU A 1 95 ? 1.544 -16.732 -13.390 1.00 97.56 95 GLU A O 1
ATOM 795 N N . ALA A 1 96 ? 3.009 -15.041 -13.594 1.00 96.62 96 ALA A N 1
ATOM 796 C CA . ALA A 1 96 ? 4.056 -15.641 -12.774 1.00 96.62 96 ALA A CA 1
ATOM 797 C C . ALA A 1 96 ? 3.781 -15.568 -11.257 1.00 96.62 96 ALA A C 1
ATOM 799 O O . ALA A 1 96 ? 4.505 -16.184 -10.478 1.00 96.62 96 ALA A O 1
ATOM 800 N N . GLY A 1 97 ? 2.754 -14.831 -10.815 1.00 96.38 97 GLY A N 1
ATOM 801 C CA . GLY A 1 97 ? 2.417 -14.673 -9.397 1.00 96.38 97 GLY A CA 1
ATOM 802 C C . GLY A 1 97 ? 3.394 -13.797 -8.603 1.00 96.38 97 GLY A C 1
ATOM 803 O O . GLY A 1 97 ? 3.413 -13.878 -7.377 1.00 96.38 97 GLY A O 1
ATOM 804 N N . ILE A 1 98 ? 4.191 -12.963 -9.278 1.00 96.69 98 ILE A N 1
ATOM 805 C CA . ILE A 1 98 ? 5.221 -12.104 -8.662 1.00 96.69 98 ILE A CA 1
ATOM 806 C C . ILE A 1 98 ? 4.899 -10.606 -8.738 1.00 96.69 98 ILE A C 1
ATOM 808 O O . ILE A 1 98 ? 5.651 -9.799 -8.206 1.00 96.69 98 ILE A O 1
ATOM 812 N N . LEU A 1 99 ? 3.770 -10.215 -9.342 1.00 96.69 99 LEU A N 1
ATOM 813 C CA . LEU A 1 99 ? 3.407 -8.806 -9.554 1.00 96.69 99 LEU A CA 1
ATOM 814 C C . LEU A 1 99 ? 3.499 -7.946 -8.285 1.00 96.69 99 LEU A C 1
ATOM 816 O O . LEU A 1 99 ? 4.109 -6.883 -8.310 1.00 96.69 99 LEU A O 1
ATOM 820 N N . THR A 1 100 ? 2.923 -8.395 -7.167 1.00 96.06 100 THR A N 1
ATOM 821 C CA . THR A 1 100 ? 2.970 -7.631 -5.909 1.00 96.06 100 THR A CA 1
ATOM 822 C C . THR A 1 100 ? 4.402 -7.439 -5.417 1.00 96.06 100 THR A C 1
ATOM 824 O O . THR A 1 100 ? 4.739 -6.357 -4.949 1.00 96.06 100 THR A O 1
ATOM 827 N N . TYR A 1 101 ? 5.250 -8.458 -5.553 1.00 95.50 101 TYR A N 1
ATOM 828 C CA . TYR A 1 101 ? 6.655 -8.381 -5.163 1.00 95.50 101 TYR A CA 1
ATOM 829 C C . TYR A 1 101 ? 7.428 -7.383 -6.037 1.00 95.50 101 TYR A C 1
ATOM 831 O O . TYR A 1 101 ? 8.112 -6.508 -5.508 1.00 95.50 101 TYR A O 1
ATOM 839 N N . GLU A 1 102 ? 7.246 -7.444 -7.357 1.00 97.12 102 GLU A N 1
ATOM 840 C CA . GLU A 1 1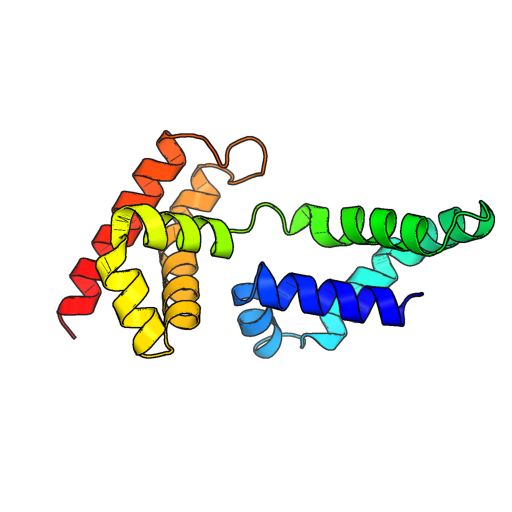02 ? 7.895 -6.517 -8.291 1.00 97.12 102 GLU A CA 1
ATOM 841 C C . GLU A 1 102 ? 7.442 -5.069 -8.086 1.00 97.12 102 GLU A C 1
ATOM 843 O O . GLU A 1 102 ? 8.266 -4.157 -8.105 1.00 97.12 102 GLU A O 1
ATOM 848 N N . ILE A 1 103 ? 6.158 -4.832 -7.791 1.00 97.94 103 ILE A N 1
ATOM 849 C CA . ILE A 1 103 ? 5.686 -3.482 -7.456 1.00 97.94 103 ILE A CA 1
ATOM 850 C C . ILE A 1 103 ? 6.349 -2.976 -6.168 1.00 97.94 103 ILE A C 1
ATOM 852 O O . ILE A 1 103 ? 6.757 -1.821 -6.118 1.00 97.94 103 ILE A O 1
ATOM 856 N N . ILE A 1 104 ? 6.509 -3.809 -5.133 1.00 96.44 104 ILE A N 1
ATOM 857 C CA . ILE A 1 104 ? 7.198 -3.406 -3.892 1.00 96.44 104 ILE A CA 1
ATOM 858 C C . ILE A 1 104 ? 8.663 -3.022 -4.171 1.00 96.44 104 ILE A C 1
ATOM 860 O O . ILE A 1 104 ? 9.160 -2.016 -3.648 1.00 96.44 104 ILE A O 1
ATOM 864 N N . ASN A 1 105 ? 9.348 -3.774 -5.035 1.00 95.94 105 ASN A N 1
ATOM 865 C CA . ASN A 1 105 ? 10.702 -3.433 -5.475 1.00 95.94 105 ASN A CA 1
ATOM 866 C C . ASN A 1 105 ? 10.722 -2.109 -6.254 1.00 95.94 105 ASN A C 1
ATOM 868 O O . ASN A 1 105 ? 11.567 -1.252 -5.990 1.00 95.94 105 ASN A O 1
ATOM 872 N N . LEU A 1 106 ? 9.755 -1.896 -7.149 1.00 97.56 106 LEU A N 1
ATOM 873 C CA . LEU A 1 106 ? 9.603 -0.652 -7.902 1.00 97.56 106 LEU A CA 1
ATOM 874 C C . LEU A 1 106 ? 9.310 0.553 -7.006 1.00 97.56 106 LEU A C 1
ATOM 876 O O . LEU A 1 106 ? 9.887 1.611 -7.235 1.00 97.56 106 LEU A O 1
ATOM 880 N N . ILE A 1 107 ? 8.485 0.414 -5.961 1.00 97.19 107 ILE A N 1
ATOM 881 C CA . ILE A 1 107 ? 8.276 1.479 -4.963 1.00 97.19 107 ILE A CA 1
ATOM 882 C C . ILE A 1 107 ? 9.621 1.874 -4.353 1.00 97.19 107 ILE A C 1
ATOM 884 O O . ILE A 1 107 ? 9.940 3.058 -4.274 1.00 97.19 107 ILE A O 1
ATOM 888 N N . THR A 1 108 ? 10.435 0.884 -3.975 1.00 94.81 108 THR A N 1
ATOM 889 C CA . THR A 1 108 ? 11.773 1.122 -3.421 1.00 94.81 108 THR A CA 1
ATOM 890 C C . THR A 1 108 ? 12.672 1.838 -4.429 1.00 94.81 108 THR A C 1
ATOM 892 O O . THR A 1 108 ? 13.341 2.804 -4.070 1.00 94.81 108 THR A O 1
ATOM 895 N N . HIS A 1 109 ? 12.642 1.421 -5.697 1.00 96.00 109 HIS A N 1
ATOM 896 C CA . HIS A 1 109 ? 13.412 2.033 -6.781 1.00 96.00 109 HIS A CA 1
ATOM 897 C C . HIS A 1 109 ? 12.960 3.469 -7.113 1.00 96.00 109 HIS A C 1
ATOM 899 O O . HIS A 1 109 ? 13.775 4.311 -7.481 1.00 96.00 109 HIS A O 1
ATOM 905 N N . CYS A 1 110 ? 11.671 3.771 -6.940 1.00 96.88 110 CYS A N 1
ATOM 906 C CA . CYS A 1 110 ? 11.075 5.077 -7.227 1.00 96.88 110 CYS A CA 1
ATOM 907 C C . CYS A 1 110 ? 11.020 6.014 -6.007 1.00 96.88 110 CYS A C 1
ATOM 909 O O . CYS A 1 110 ? 10.569 7.151 -6.147 1.00 96.88 110 CYS A O 1
ATOM 911 N N . ASN A 1 111 ? 11.452 5.578 -4.816 1.00 95.00 111 ASN A N 1
ATOM 912 C CA . ASN A 1 111 ? 11.287 6.356 -3.582 1.00 95.00 111 ASN A CA 1
ATOM 913 C C . ASN A 1 111 ? 11.914 7.751 -3.662 1.00 95.00 111 ASN A C 1
ATOM 915 O O . ASN A 1 111 ? 11.265 8.713 -3.269 1.00 95.00 111 ASN A O 1
ATOM 919 N N . GLU A 1 112 ? 13.110 7.885 -4.244 1.00 95.62 112 GLU A N 1
ATOM 920 C CA . GLU A 1 112 ? 13.755 9.196 -4.418 1.00 95.62 112 GLU A CA 1
ATOM 921 C C . GLU A 1 112 ? 12.887 10.169 -5.228 1.00 95.62 112 GLU A C 1
ATOM 923 O O . GLU A 1 112 ? 12.816 11.350 -4.900 1.00 95.62 112 GLU A O 1
ATOM 928 N N . VAL A 1 113 ? 12.192 9.672 -6.259 1.00 96.50 113 VAL A N 1
ATOM 929 C CA . VAL A 1 113 ? 11.274 10.482 -7.071 1.00 96.50 113 VAL A CA 1
ATOM 930 C C . VAL A 1 113 ? 10.065 10.882 -6.231 1.00 96.50 113 VAL A C 1
ATOM 932 O O . VAL A 1 113 ? 9.752 12.065 -6.133 1.00 96.50 113 VAL A O 1
ATOM 935 N N . PHE A 1 114 ? 9.409 9.930 -5.566 1.00 96.62 114 PHE A N 1
ATOM 936 C CA . PHE A 1 114 ? 8.252 10.255 -4.729 1.00 96.62 114 PHE A CA 1
ATOM 937 C C . PHE A 1 114 ? 8.581 11.265 -3.624 1.00 96.62 114 PHE A C 1
ATOM 939 O O . PHE A 1 114 ? 7.779 12.162 -3.364 1.00 96.62 114 PHE A O 1
ATOM 946 N N . ASP A 1 115 ? 9.755 11.146 -3.007 1.00 95.56 115 ASP A N 1
ATOM 947 C CA . ASP A 1 115 ? 10.200 12.039 -1.940 1.00 95.56 115 ASP A CA 1
ATOM 948 C C . ASP A 1 115 ? 10.564 13.428 -2.490 1.00 95.56 115 ASP A C 1
ATOM 950 O O . ASP A 1 115 ? 10.188 14.441 -1.900 1.00 95.56 115 ASP A O 1
ATOM 954 N N . GLN A 1 116 ? 11.228 13.498 -3.652 1.00 95.94 116 GLN A N 1
ATOM 955 C CA . GLN A 1 116 ? 11.567 14.759 -4.320 1.00 95.94 116 GLN A CA 1
ATOM 956 C C . GLN A 1 116 ? 10.322 15.576 -4.686 1.00 95.94 116 GLN A C 1
ATOM 958 O O . GLN A 1 116 ? 10.328 16.801 -4.551 1.00 95.94 116 GLN A O 1
ATOM 963 N N . PHE A 1 117 ? 9.274 14.914 -5.174 1.00 93.81 117 PHE A N 1
ATOM 964 C CA . PHE A 1 117 ? 8.039 15.575 -5.594 1.00 93.81 117 PHE A CA 1
ATOM 965 C C . PHE A 1 117 ? 7.013 15.731 -4.463 1.00 93.81 117 PHE A C 1
ATOM 967 O O . PHE A 1 117 ? 6.023 16.439 -4.641 1.00 93.81 117 PHE A O 1
ATOM 974 N N . GLY A 1 118 ? 7.244 15.108 -3.302 1.00 94.88 118 GLY A N 1
ATOM 975 C CA . GLY A 1 118 ? 6.297 15.113 -2.188 1.00 94.88 118 GLY A CA 1
ATOM 976 C C . GLY A 1 118 ? 4.959 14.494 -2.588 1.00 94.88 118 GLY A C 1
ATOM 977 O O . GLY A 1 118 ? 3.930 15.158 -2.498 1.00 94.88 118 GLY A O 1
ATOM 978 N N . PHE A 1 119 ? 4.989 13.260 -3.096 1.00 95.88 119 PHE A N 1
ATOM 979 C CA . PHE A 1 119 ? 3.815 12.565 -3.638 1.00 95.88 119 PHE A CA 1
ATOM 980 C C . PHE A 1 119 ? 2.627 12.553 -2.660 1.00 95.88 119 PHE A C 1
ATOM 982 O O . PHE A 1 119 ? 2.758 12.099 -1.521 1.00 95.88 119 PHE A O 1
ATOM 989 N N . SER A 1 120 ? 1.479 13.059 -3.110 1.00 95.69 120 SER A N 1
ATOM 990 C CA . SER A 1 120 ? 0.270 13.274 -2.314 1.00 95.69 120 SER A CA 1
ATOM 991 C C . SER A 1 120 ? -0.992 13.304 -3.192 1.00 95.69 120 SER A C 1
ATOM 993 O O . SER A 1 120 ? -0.911 13.400 -4.415 1.00 95.69 120 SER A O 1
ATOM 995 N N . GLU A 1 121 ? -2.186 13.266 -2.584 1.00 94.00 121 GLU A N 1
ATOM 996 C CA . GLU A 1 121 ? -3.466 13.247 -3.323 1.00 94.00 121 GLU A CA 1
ATOM 997 C C . GLU A 1 121 ? -3.636 14.523 -4.173 1.00 94.00 121 GLU A C 1
ATOM 999 O O . GLU A 1 121 ? -4.381 14.544 -5.143 1.00 94.00 121 GLU A O 1
ATOM 1004 N N . GLN A 1 122 ? -2.932 15.609 -3.832 1.00 94.75 122 GLN A N 1
ATOM 1005 C CA . GLN A 1 122 ? -2.999 16.868 -4.576 1.00 94.75 122 GLN A CA 1
ATOM 1006 C C . GLN A 1 122 ? -2.164 16.862 -5.861 1.00 94.75 122 GLN A C 1
ATOM 1008 O O . GLN A 1 122 ? -2.393 17.713 -6.720 1.00 94.75 122 GLN A O 1
ATOM 1013 N N . ASN A 1 123 ? -1.175 15.972 -5.976 1.00 94.31 123 ASN A N 1
ATOM 1014 C CA . ASN A 1 123 ? -0.237 15.955 -7.098 1.00 94.31 123 ASN A CA 1
ATOM 1015 C C . ASN A 1 123 ? -0.117 14.592 -7.789 1.00 94.31 123 ASN A C 1
ATOM 1017 O O . ASN A 1 123 ? 0.665 14.479 -8.726 1.00 94.31 123 ASN A O 1
ATOM 1021 N N . GLU A 1 124 ? -0.895 13.579 -7.401 1.00 92.44 124 GLU A N 1
ATOM 1022 C CA . GLU A 1 124 ? -0.804 12.249 -8.015 1.00 92.44 124 GLU A CA 1
ATOM 1023 C C . GLU A 1 124 ? -1.080 12.247 -9.530 1.00 92.44 124 GLU A C 1
ATOM 1025 O O . GLU A 1 124 ? -0.504 11.448 -10.264 1.00 92.44 124 GLU A O 1
ATOM 1030 N N . GLU A 1 125 ? -1.889 13.191 -10.020 1.00 92.50 125 GLU A N 1
ATOM 1031 C CA . GLU A 1 125 ? -2.172 13.381 -11.449 1.00 92.50 125 GLU A CA 1
ATOM 1032 C C . GLU A 1 125 ? -1.158 14.301 -12.168 1.00 92.50 125 GLU A C 1
ATOM 1034 O O . GLU A 1 125 ? -1.314 14.601 -13.357 1.00 92.50 125 GLU A O 1
ATOM 1039 N N . ASP A 1 126 ? -0.116 14.781 -11.477 1.00 95.06 126 ASP A N 1
ATOM 1040 C CA . ASP A 1 126 ? 0.919 15.616 -12.088 1.00 95.06 126 ASP A CA 1
ATOM 1041 C C . ASP A 1 126 ? 1.741 14.799 -13.094 1.00 95.06 126 ASP A C 1
ATOM 1043 O O . ASP A 1 126 ? 2.412 13.813 -12.771 1.00 95.06 126 ASP A O 1
ATOM 1047 N N . ARG A 1 127 ? 1.737 15.271 -14.343 1.00 94.25 127 ARG A N 1
ATOM 1048 C CA . ARG A 1 127 ? 2.465 14.651 -15.452 1.00 94.25 127 ARG A CA 1
ATOM 1049 C C . ARG A 1 127 ? 3.971 14.589 -15.213 1.00 94.25 127 ARG A C 1
ATOM 1051 O O . ARG A 1 127 ? 4.627 13.693 -15.730 1.00 94.25 127 ARG A O 1
ATOM 1058 N N . LEU A 1 128 ? 4.546 15.543 -14.483 1.00 94.75 128 LEU A N 1
ATOM 1059 C CA . LEU A 1 128 ? 5.978 15.528 -14.184 1.00 94.75 128 LEU A CA 1
ATOM 1060 C C . LEU A 1 128 ? 6.340 14.348 -13.283 1.00 94.75 128 LEU A C 1
ATOM 1062 O O . LEU A 1 128 ? 7.342 13.681 -13.542 1.00 94.75 128 LEU A O 1
ATOM 1066 N N . ILE A 1 129 ? 5.500 14.059 -12.286 1.00 95.19 129 ILE A N 1
ATOM 1067 C CA . ILE A 1 129 ? 5.670 12.890 -11.420 1.00 95.19 129 ILE A CA 1
ATOM 1068 C C . ILE A 1 129 ? 5.509 11.621 -12.250 1.00 95.19 129 ILE A C 1
ATOM 1070 O O . ILE A 1 129 ? 6.379 10.754 -12.193 1.00 95.19 129 ILE A O 1
ATOM 1074 N N . SER A 1 130 ? 4.460 11.538 -13.078 1.00 94.88 130 SER A N 1
ATOM 1075 C CA . SER A 1 130 ? 4.232 10.345 -13.897 1.00 94.88 130 SER A CA 1
ATOM 1076 C C . SER A 1 130 ? 5.400 10.072 -14.838 1.00 94.88 130 SER A C 1
ATOM 1078 O O . SER A 1 130 ? 5.882 8.948 -14.882 1.00 94.88 130 SER A O 1
ATOM 1080 N N . TYR A 1 131 ? 5.924 11.082 -15.542 1.00 96.38 131 TYR A N 1
ATOM 1081 C CA . TYR A 1 131 ? 7.073 10.886 -16.430 1.00 96.38 131 TYR A CA 1
ATOM 1082 C C . TYR A 1 131 ? 8.328 10.438 -15.679 1.00 96.38 131 TYR A C 1
ATOM 1084 O O . TYR A 1 131 ? 9.000 9.515 -16.135 1.00 96.38 131 TYR A O 1
ATOM 1092 N N . ALA A 1 132 ? 8.619 11.040 -14.524 1.00 96.94 132 ALA A N 1
ATOM 1093 C CA . ALA A 1 132 ? 9.772 10.653 -13.720 1.00 96.94 132 ALA A CA 1
ATOM 1094 C C . ALA A 1 132 ? 9.645 9.212 -13.194 1.00 96.94 132 ALA A C 1
ATOM 1096 O O . ALA A 1 132 ? 10.617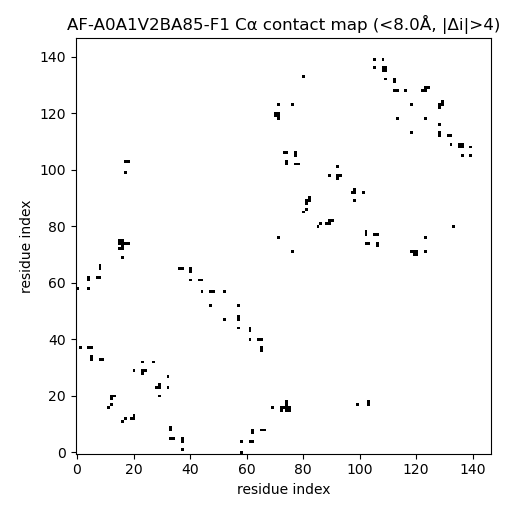 8.461 -13.208 1.00 96.94 132 ALA A O 1
ATOM 1097 N N . VAL A 1 133 ? 8.450 8.797 -12.765 1.00 97.38 133 VAL A N 1
ATOM 1098 C CA . VAL A 1 133 ? 8.204 7.422 -12.306 1.00 97.38 133 VAL A CA 1
ATOM 1099 C C . VAL A 1 133 ? 8.250 6.428 -13.471 1.00 97.38 133 VAL A C 1
ATOM 1101 O O . VAL A 1 133 ? 8.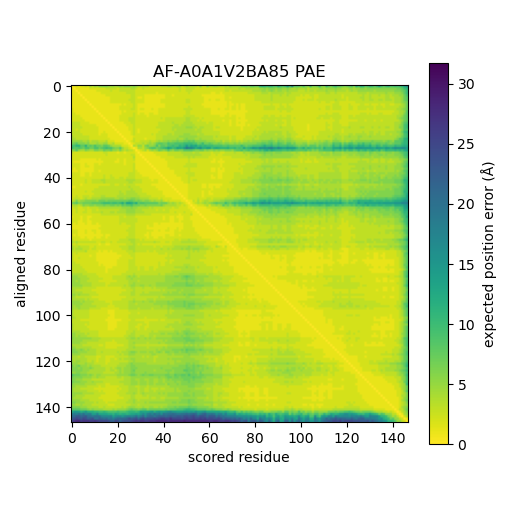862 5.373 -13.330 1.00 97.38 133 VAL A O 1
ATOM 1104 N N . LEU A 1 134 ? 7.681 6.761 -14.634 1.00 97.56 134 LEU A N 1
ATOM 1105 C CA . LEU A 1 134 ? 7.751 5.926 -15.840 1.00 97.56 134 LEU A CA 1
ATOM 1106 C C . LEU A 1 134 ? 9.202 5.673 -16.275 1.00 97.56 134 LEU A C 1
ATOM 1108 O O . LEU A 1 134 ? 9.549 4.539 -16.601 1.00 97.56 134 LEU A O 1
ATOM 1112 N N . GLU A 1 135 ? 10.057 6.699 -16.236 1.00 96.75 135 GLU A N 1
ATOM 1113 C CA . GLU A 1 135 ? 11.489 6.562 -16.527 1.00 96.75 135 GLU A CA 1
ATOM 1114 C C . GLU A 1 135 ? 12.161 5.576 -15.557 1.00 96.75 135 GLU A C 1
ATOM 1116 O O . GLU A 1 135 ? 12.828 4.639 -15.994 1.00 96.75 135 GLU A O 1
ATOM 1121 N N . ARG A 1 136 ? 11.893 5.697 -14.248 1.00 97.12 136 ARG A N 1
ATOM 1122 C CA . ARG A 1 136 ? 12.426 4.767 -13.236 1.00 97.12 136 ARG A CA 1
ATOM 1123 C C . ARG A 1 136 ? 11.924 3.334 -13.402 1.00 97.12 136 ARG A C 1
ATOM 1125 O O . ARG A 1 136 ? 12.698 2.397 -13.225 1.00 97.12 136 ARG A O 1
ATOM 1132 N N . ILE A 1 137 ? 10.650 3.143 -13.742 1.00 97.38 137 ILE A N 1
ATOM 1133 C CA . ILE A 1 137 ? 10.102 1.807 -14.017 1.00 97.38 137 ILE A CA 1
ATOM 1134 C C . ILE A 1 137 ? 10.807 1.191 -15.231 1.00 97.38 137 ILE A C 1
ATOM 1136 O O . ILE A 1 137 ? 11.205 0.026 -15.185 1.00 97.38 137 ILE A O 1
ATOM 1140 N N . ASN A 1 138 ? 11.006 1.970 -16.296 1.00 96.62 138 ASN A N 1
ATOM 1141 C CA . ASN A 1 138 ? 11.710 1.507 -17.486 1.00 96.62 138 ASN A CA 1
ATOM 1142 C C . ASN A 1 138 ? 13.158 1.091 -17.169 1.00 96.62 138 ASN A C 1
ATOM 1144 O O . ASN A 1 138 ? 13.590 0.017 -17.588 1.00 96.62 138 ASN A O 1
ATOM 1148 N N . ASP A 1 139 ? 13.883 1.890 -16.384 1.00 95.44 139 ASP A N 1
ATOM 1149 C CA . ASP A 1 139 ? 15.248 1.567 -15.950 1.00 95.44 139 ASP A CA 1
ATOM 1150 C C . ASP A 1 139 ? 15.307 0.265 -15.132 1.00 95.44 139 ASP A C 1
ATOM 1152 O O . ASP A 1 139 ? 16.176 -0.587 -15.357 1.00 95.44 139 ASP A O 1
ATOM 1156 N N . TYR A 1 140 ? 14.361 0.064 -14.211 1.00 95.81 140 TYR A N 1
ATOM 1157 C CA . TYR A 1 140 ? 14.254 -1.170 -13.428 1.00 95.81 140 TYR A CA 1
ATOM 1158 C C . TYR A 1 140 ? 14.025 -2.403 -14.314 1.00 95.81 140 TYR A C 1
ATOM 1160 O O . TYR A 1 140 ? 14.677 -3.437 -14.150 1.00 95.81 140 TYR A O 1
ATOM 1168 N N . ILE A 1 141 ? 13.118 -2.301 -15.285 1.00 94.00 141 ILE A N 1
ATOM 1169 C CA . ILE A 1 141 ? 12.813 -3.402 -16.204 1.00 94.00 141 ILE A CA 1
ATOM 1170 C C . ILE A 1 141 ? 14.044 -3.749 -17.053 1.00 94.00 141 ILE A C 1
ATOM 1172 O O . ILE A 1 141 ? 14.437 -4.910 -17.125 1.00 94.00 141 ILE A O 1
ATOM 1176 N N . LEU A 1 142 ? 14.719 -2.752 -17.630 1.00 92.31 142 LEU A N 1
ATOM 1177 C CA . LEU A 1 142 ? 15.911 -2.985 -18.454 1.00 92.31 142 LEU A CA 1
ATOM 1178 C C . LEU A 1 142 ? 17.076 -3.599 -17.664 1.00 92.31 142 LEU A C 1
ATOM 1180 O O . LEU A 1 142 ? 17.852 -4.382 -18.206 1.00 92.31 142 LEU A O 1
ATOM 1184 N N . THR A 1 143 ? 17.214 -3.258 -16.382 1.00 86.31 143 THR A N 1
ATOM 1185 C CA . THR A 1 143 ? 18.273 -3.814 -15.526 1.00 86.31 143 THR A CA 1
ATOM 1186 C C . THR A 1 143 ? 17.962 -5.224 -15.022 1.00 86.31 143 THR A C 1
ATOM 1188 O O . THR A 1 143 ? 18.889 -6.014 -14.836 1.00 86.31 143 THR A O 1
ATOM 1191 N N . SER A 1 144 ? 16.685 -5.569 -14.846 1.00 76.62 144 SER A N 1
ATOM 1192 C CA . SER A 1 144 ? 16.247 -6.905 -14.418 1.00 76.62 144 SER A CA 1
ATOM 1193 C C . SER A 1 144 ? 16.241 -7.946 -15.546 1.00 76.62 144 SER A C 1
ATOM 1195 O O . SER A 1 144 ? 16.393 -9.130 -15.261 1.00 76.62 144 SER A O 1
ATOM 1197 N N . GLU A 1 145 ? 16.181 -7.539 -16.820 1.00 64.94 145 GLU A N 1
ATOM 1198 C CA . GLU A 1 145 ? 16.300 -8.442 -17.985 1.00 64.94 145 GLU A CA 1
ATOM 1199 C C . GLU A 1 145 ? 17.712 -9.046 -18.192 1.00 64.94 145 GLU A C 1
ATOM 1201 O O . GLU A 1 145 ? 17.909 -9.888 -19.072 1.00 64.94 145 GLU A O 1
ATOM 1206 N N . HIS A 1 146 ? 18.712 -8.634 -17.405 1.00 48.84 146 HIS A N 1
ATOM 1207 C CA . HIS A 1 146 ? 20.098 -9.112 -17.507 1.00 48.84 146 HIS A CA 1
ATOM 1208 C C . HIS A 1 146 ? 20.511 -10.143 -16.438 1.00 48.84 146 HIS A C 1
ATOM 1210 O O . HIS A 1 146 ? 21.689 -10.516 -16.393 1.00 48.84 146 HIS A O 1
ATOM 1216 N N . LEU A 1 147 ? 19.575 -10.606 -15.604 1.00 44.00 147 LEU A N 1
ATOM 1217 C CA . LEU A 1 147 ? 19.776 -11.651 -14.587 1.00 44.00 147 LEU A CA 1
ATOM 1218 C C . LEU A 1 147 ? 19.121 -12.973 -15.006 1.00 44.00 147 LEU A C 1
ATOM 1220 O O . LEU A 1 147 ? 19.747 -14.025 -14.735 1.00 44.00 147 LEU A O 1
#

Secondary structure (DSSP, 8-state):
-HHHHHHHHHHHHHHH-HHHHHHHHHTT-HHHHHHHHHHHTHHHHHHHHHTT--HHHHHHHHHHHHTGGG-S-HHHHHHHHHHHH-HHHHHHHHHTT-HHHHHHHHHHHHHHHHHHHT--TTTTT-HHHHHHHHHHHHHHHHHHTT-

Solvent-accessible surface area (backbone atoms only — not comparable to full-atom values): 8324 Å² total; per-residue (Å²): 108,71,71,56,54,38,52,52,51,48,52,48,33,62,78,40,34,48,58,55,54,59,51,27,66,74,65,80,31,59,68,54,51,41,51,53,57,56,58,74,42,45,68,60,54,50,55,45,59,73,70,67,56,57,70,70,57,48,49,54,54,52,50,53,62,74,44,50,86,60,49,55,37,68,55,52,52,52,50,52,48,29,56,71,79,36,38,70,58,41,52,52,29,49,76,69,72,41,39,72,59,52,47,43,52,47,50,63,72,36,41,68,58,42,62,73,69,59,72,29,75,91,49,69,84,36,62,68,58,51,52,55,47,52,52,47,54,50,53,52,52,65,62,58,76,77,115

Sequence (147 aa):
MEQLLKQELYNFLVDNNPDMIVRLQQEQGVNNYLDTKVNSISSFLNELLEENLPADEIEAQCMAVLTGELRPSKYLYIKNLLETDFEKYYLQWREAGILTYEIINLITHCNEVFDQFGFSEQNEEDRLISYAVLERINDYILTSEHL

Radius of gyration: 17.9 Å; Cα contacts (8 Å, |Δi|>4): 98; chains: 1; bounding box: 46×32×43 Å

Mean predicted aligned error: 3.65 Å